Protein AF-A0A7S2Y3I2-F1 (afdb_monomer_lite)

Sequence (138 aa):
EVYRALDCLGQQEWRINERVFSVLEEAWEKKLAICDLPAQFDHSEPAPLPTELERDPAARKAHTHQCRRIRTMNNNLHSLRCDMKIKLRIAQQFRKESFFFPYNLDFRGRAYPLPPNFNHLGADSSRGILQFAEGKPL

Secondary structure (DSSP, 8-state):
-HHHHHHHHHT-EEEE-HHHHHHHHHHHHTT---TTPPPSSPPPPPPPPPTTTTT-HHHHHHHHHHHHHHHHHHHHHHHHHHHHHHHHHHHHHTTT-EEE--EEE-TT--EEES-SSS-TTS-HHHHHTEEESS----

Organism: NCBI:txid94617

Structure (mmCIF, N/CA/C/O backbone):
data_AF-A0A7S2Y3I2-F1
#
_entry.id   AF-A0A7S2Y3I2-F1
#
loop_
_atom_site.group_PDB
_atom_site.id
_atom_site.type_symbol
_atom_site.label_atom_id
_atom_site.label_alt_id
_atom_site.label_comp_id
_atom_site.label_asym_id
_atom_site.label_entity_id
_atom_site.label_seq_id
_atom_site.pdbx_PDB_ins_code
_atom_site.Cartn_x
_atom_site.Cartn_y
_atom_site.Cartn_z
_atom_site.occupancy
_atom_site.B_iso_or_equiv
_atom_site.auth_seq_id
_atom_site.auth_comp_id
_atom_site.auth_asym_id
_atom_site.auth_atom_id
_atom_site.pdbx_PDB_model_num
ATOM 1 N N . GLU A 1 1 ? -16.497 22.734 14.139 1.00 84.38 1 GLU A N 1
ATOM 2 C CA . GLU A 1 1 ? -17.070 21.658 13.293 1.00 84.38 1 GLU A CA 1
ATOM 3 C C . GLU A 1 1 ? -16.007 20.700 12.763 1.00 84.38 1 GLU A C 1
ATOM 5 O O . GLU A 1 1 ? -16.168 19.503 12.945 1.00 84.38 1 GLU A O 1
ATOM 10 N N . VAL A 1 2 ? -14.890 21.203 12.221 1.00 91.12 2 VAL A N 1
ATOM 11 C CA . VAL A 1 2 ? -13.776 20.381 11.699 1.00 91.12 2 VAL A CA 1
ATOM 12 C C . VAL A 1 2 ? -13.225 19.359 12.707 1.00 91.12 2 VAL A C 1
ATOM 14 O O . VAL A 1 2 ? -13.124 18.186 12.369 1.00 91.12 2 VAL A O 1
ATOM 17 N N . TYR A 1 3 ? -12.924 19.760 13.948 1.00 93.06 3 TYR A N 1
ATOM 18 C CA . TYR A 1 3 ? -12.395 18.825 14.956 1.00 93.06 3 TYR A CA 1
ATOM 19 C C . TYR A 1 3 ? -13.367 17.686 15.269 1.00 93.06 3 TYR A C 1
ATOM 21 O O . TYR A 1 3 ? -12.979 16.531 15.215 1.00 93.06 3 TYR A O 1
ATOM 29 N N . ARG A 1 4 ? -14.658 17.997 15.444 1.00 94.69 4 ARG A N 1
ATOM 30 C CA . ARG A 1 4 ? -15.697 16.980 15.667 1.00 94.69 4 ARG A CA 1
ATOM 31 C C . ARG A 1 4 ? -15.780 15.981 14.506 1.00 94.69 4 ARG A C 1
ATOM 33 O O . ARG A 1 4 ? -16.009 14.800 14.738 1.00 94.69 4 ARG A O 1
ATOM 40 N N . ALA A 1 5 ? -15.615 16.445 13.266 1.00 93.75 5 ALA A N 1
ATOM 41 C CA . ALA A 1 5 ? -15.592 15.562 12.104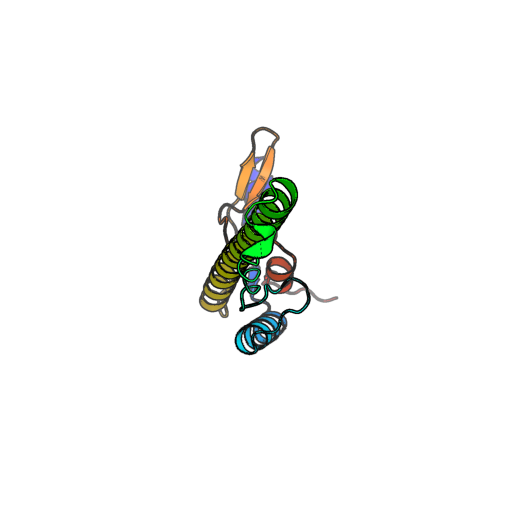 1.00 93.75 5 ALA A CA 1
ATOM 42 C C . ALA A 1 5 ? -14.363 14.635 12.114 1.00 93.75 5 ALA A C 1
ATOM 44 O O . ALA A 1 5 ? -14.507 13.444 11.854 1.00 93.75 5 ALA A O 1
ATOM 45 N N . LEU A 1 6 ? -13.178 15.153 12.460 1.00 94.56 6 LEU A N 1
ATOM 46 C CA . LEU A 1 6 ? -11.962 14.343 12.607 1.00 94.56 6 LEU A CA 1
ATOM 47 C C . LEU A 1 6 ? -12.067 13.333 13.752 1.00 94.56 6 LEU A C 1
ATOM 49 O O . LEU A 1 6 ? -11.674 12.183 13.570 1.00 94.56 6 LEU A O 1
ATOM 53 N N . ASP A 1 7 ? -12.639 13.738 14.886 1.00 94.44 7 ASP A N 1
ATOM 54 C CA . ASP A 1 7 ? -12.882 12.854 16.027 1.00 94.44 7 ASP A CA 1
ATOM 55 C C . ASP A 1 7 ? -13.808 11.703 15.619 1.00 94.44 7 ASP A C 1
ATOM 57 O O . ASP A 1 7 ? -13.500 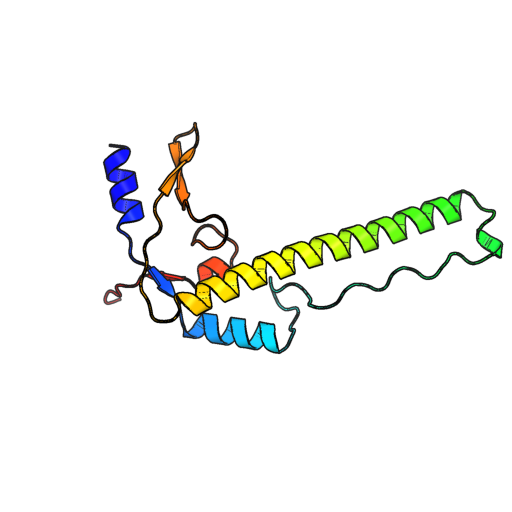10.544 15.873 1.00 94.44 7 ASP A O 1
ATOM 61 N N . CYS A 1 8 ? -14.897 12.007 14.906 1.00 95.69 8 CYS A N 1
ATOM 62 C CA . CYS A 1 8 ? -15.827 11.003 14.389 1.00 95.69 8 CYS A CA 1
ATOM 63 C C . CYS A 1 8 ? -15.137 10.017 13.429 1.00 95.69 8 CYS A C 1
ATOM 65 O O . CYS A 1 8 ? -15.294 8.806 13.565 1.00 95.69 8 CYS A O 1
ATOM 67 N N . LEU A 1 9 ? -14.323 10.516 12.490 1.00 95.50 9 LEU A N 1
ATOM 68 C CA . LEU A 1 9 ? -13.562 9.665 11.568 1.00 95.50 9 LEU A CA 1
ATOM 69 C C . LEU A 1 9 ? -12.560 8.765 12.307 1.00 95.50 9 LEU A C 1
ATOM 71 O O . LEU A 1 9 ? -12.428 7.589 11.966 1.00 95.50 9 LEU A O 1
ATOM 75 N N . GLY A 1 10 ? -11.861 9.312 13.305 1.00 95.94 10 GLY A N 1
ATOM 76 C CA . GLY A 1 10 ? -10.846 8.604 14.084 1.00 95.94 10 GLY A CA 1
ATOM 77 C C . GLY A 1 10 ? -11.408 7.608 15.098 1.00 95.94 10 GLY A C 1
ATOM 78 O O . GLY A 1 10 ? -10.716 6.658 15.452 1.00 95.94 10 GLY A O 1
ATOM 79 N N . GLN A 1 11 ? -12.654 7.791 15.538 1.00 97.00 11 GLN A N 1
ATOM 80 C CA . GLN A 1 11 ? -13.352 6.877 16.447 1.00 97.00 11 GLN A CA 1
ATOM 81 C C . GLN A 1 11 ? -13.860 5.608 15.760 1.00 97.00 11 GLN A C 1
ATOM 83 O O . GLN A 1 11 ? -14.251 4.669 16.450 1.00 97.00 11 GLN A O 1
ATOM 88 N N . GLN A 1 12 ? -13.858 5.549 14.425 1.00 97.19 12 GLN A N 1
ATOM 89 C CA . GLN A 1 12 ? -14.282 4.344 13.727 1.00 97.19 12 GLN A CA 1
ATOM 90 C C . GLN A 1 12 ? -13.264 3.221 13.928 1.00 97.19 12 GLN A C 1
ATOM 92 O O . GLN A 1 12 ? -12.119 3.314 13.481 1.00 97.19 12 GLN A O 1
ATOM 97 N N . GLU A 1 13 ? -13.711 2.143 14.565 1.00 97.94 13 GLU A N 1
ATOM 98 C CA . GLU A 1 13 ? -12.898 0.964 14.828 1.00 97.94 13 GLU A CA 1
ATOM 99 C C . GLU A 1 13 ? -12.873 0.016 13.621 1.00 97.94 13 GLU A C 1
ATOM 101 O O . GLU A 1 13 ? -13.902 -0.326 13.020 1.00 97.94 13 GLU A O 1
ATOM 106 N N . TRP A 1 14 ? -11.673 -0.440 13.280 1.00 98.38 14 TRP A N 1
ATOM 107 C CA . TRP A 1 14 ? -11.402 -1.361 12.184 1.00 98.38 14 TRP A CA 1
ATOM 108 C C . TRP A 1 14 ? -10.767 -2.640 12.709 1.00 98.38 14 TRP A C 1
ATOM 110 O O . TRP A 1 14 ? -10.152 -2.669 13.771 1.00 98.38 14 TRP A O 1
ATOM 120 N N . ARG A 1 15 ? -10.888 -3.707 11.927 1.00 98.19 15 ARG A N 1
ATOM 121 C CA . ARG A 1 15 ? -10.149 -4.954 12.124 1.00 98.19 15 ARG A CA 1
ATOM 122 C C . ARG A 1 15 ? -9.804 -5.576 10.782 1.00 98.19 15 ARG A C 1
ATOM 124 O O . ARG A 1 15 ? -10.388 -5.227 9.750 1.00 98.19 15 ARG A O 1
ATOM 131 N N . ILE A 1 16 ? -8.894 -6.539 10.803 1.00 98.44 16 ILE A N 1
ATOM 132 C CA . ILE A 1 16 ? -8.575 -7.320 9.611 1.00 98.44 16 ILE A CA 1
ATOM 133 C C . ILE A 1 16 ? -9.742 -8.252 9.268 1.00 98.44 16 ILE A C 1
ATOM 135 O O . ILE A 1 16 ? -10.311 -8.939 10.119 1.00 98.44 16 ILE A O 1
ATOM 139 N N . ASN A 1 17 ? -10.118 -8.275 7.993 1.00 98.00 17 ASN A N 1
ATOM 140 C CA . ASN A 1 17 ? -10.997 -9.287 7.436 1.00 98.00 17 ASN A CA 1
ATOM 141 C C . ASN A 1 17 ? -10.191 -10.569 7.224 1.00 98.00 17 ASN A C 1
ATOM 143 O O . ASN A 1 17 ? -9.575 -10.761 6.176 1.00 98.00 17 ASN A O 1
ATOM 147 N N . GLU A 1 18 ? -10.192 -11.448 8.226 1.00 97.00 18 GLU A N 1
ATOM 148 C CA . GLU A 1 18 ? -9.381 -12.669 8.211 1.00 97.00 18 GLU A CA 1
ATOM 149 C C . GLU A 1 18 ? -9.653 -13.565 6.998 1.00 97.00 18 GLU A C 1
ATOM 151 O O . GLU A 1 18 ? -8.727 -14.191 6.484 1.00 97.00 18 GLU A O 1
ATOM 156 N N . ARG A 1 19 ? -10.898 -13.613 6.506 1.00 97.31 19 ARG A N 1
ATOM 157 C CA . ARG A 1 19 ? -11.262 -14.448 5.353 1.00 97.31 19 ARG A CA 1
ATOM 158 C C . ARG A 1 19 ? -10.568 -13.965 4.085 1.00 97.31 19 ARG A C 1
ATOM 160 O O . ARG A 1 19 ? -9.965 -14.765 3.380 1.00 97.31 19 ARG A O 1
ATOM 167 N N . VAL A 1 20 ? -10.636 -12.663 3.814 1.00 96.69 20 VAL A N 1
ATOM 168 C CA . VAL A 1 20 ? -10.001 -12.064 2.629 1.00 96.69 20 VAL A CA 1
ATOM 169 C C . VAL A 1 20 ? -8.485 -12.039 2.792 1.00 96.69 20 VAL A C 1
ATOM 171 O O . VAL A 1 20 ? -7.757 -12.365 1.858 1.00 96.69 20 VAL A O 1
ATOM 174 N N . PHE A 1 21 ? -8.002 -11.714 3.991 1.00 97.44 21 PHE A N 1
ATOM 175 C CA . PHE A 1 21 ? -6.576 -11.668 4.279 1.00 97.44 21 PHE A CA 1
ATOM 176 C C . PHE A 1 21 ? -5.902 -13.036 4.110 1.00 97.44 21 PHE A C 1
ATOM 178 O O . PHE A 1 21 ? -4.845 -13.101 3.495 1.00 97.44 21 PHE A O 1
ATOM 185 N N . SER A 1 22 ? -6.536 -14.129 4.552 1.00 97.38 22 SER A N 1
ATOM 186 C CA . SER A 1 22 ? -5.984 -15.484 4.384 1.00 97.38 22 SER A CA 1
ATOM 187 C C . SER A 1 22 ? -5.844 -15.874 2.908 1.00 97.38 22 SER A C 1
ATOM 189 O O . SER A 1 22 ? -4.834 -16.448 2.517 1.00 97.38 22 SER A O 1
ATOM 191 N N . VAL A 1 23 ? -6.816 -15.505 2.065 1.00 96.25 23 VAL A N 1
ATOM 192 C CA . VAL A 1 23 ? -6.739 -15.736 0.610 1.00 96.25 23 VAL A CA 1
ATOM 193 C C . VAL A 1 23 ? -5.621 -14.903 -0.021 1.00 96.25 23 VAL A C 1
ATOM 195 O O . VAL A 1 23 ? -4.892 -15.389 -0.885 1.00 96.25 23 VAL A O 1
ATOM 198 N N . LEU A 1 24 ? -5.470 -13.648 0.408 1.00 95.88 24 LEU A N 1
ATOM 199 C CA . LEU A 1 24 ? -4.421 -12.762 -0.091 1.00 95.88 24 LEU A CA 1
ATOM 200 C C . LEU A 1 24 ? -3.021 -13.258 0.297 1.00 95.88 24 LEU A C 1
ATOM 202 O O . LEU A 1 24 ? -2.109 -13.229 -0.528 1.00 95.88 24 LEU A O 1
ATOM 206 N N . GLU A 1 25 ? -2.865 -13.725 1.536 1.00 95.56 25 GLU A N 1
ATOM 207 C CA . GLU A 1 25 ? -1.643 -14.334 2.062 1.00 95.56 25 GLU A CA 1
ATOM 208 C C . GLU A 1 25 ? -1.280 -15.600 1.272 1.00 95.56 25 GLU A C 1
ATOM 210 O O . GLU A 1 25 ? -0.172 -15.696 0.748 1.00 95.56 25 GLU A O 1
ATOM 215 N N . GLU A 1 26 ? -2.238 -16.506 1.059 1.00 96.50 26 GLU A N 1
ATOM 216 C CA . GLU A 1 26 ? -2.035 -17.721 0.263 1.00 96.50 26 GLU A CA 1
ATOM 217 C C . GLU A 1 26 ? -1.634 -17.406 -1.189 1.00 96.50 26 GLU A C 1
ATOM 219 O O . GLU A 1 26 ? -0.699 -18.000 -1.736 1.00 96.50 26 GLU A O 1
ATOM 224 N N . ALA A 1 27 ? -2.313 -16.452 -1.832 1.00 96.06 27 ALA A N 1
ATOM 225 C CA . ALA A 1 27 ? -1.990 -16.036 -3.195 1.00 96.06 27 ALA A CA 1
ATOM 226 C C . ALA A 1 27 ? -0.578 -15.434 -3.290 1.00 96.06 27 ALA A C 1
ATOM 228 O O . ALA A 1 27 ? 0.147 -15.685 -4.260 1.00 96.06 27 ALA A O 1
ATOM 229 N N . TRP A 1 28 ? -0.169 -14.681 -2.266 1.00 96.19 28 TRP A N 1
ATOM 230 C CA . TRP A 1 28 ? 1.176 -14.131 -2.161 1.00 96.19 28 TRP A CA 1
ATOM 231 C C . TRP A 1 28 ? 2.236 -15.222 -1.969 1.00 96.19 28 TRP A C 1
ATOM 233 O O . TRP A 1 28 ? 3.252 -15.214 -2.664 1.00 96.19 28 TRP A O 1
ATOM 243 N N . GLU A 1 29 ? 2.010 -16.196 -1.090 1.00 95.56 29 GLU A N 1
ATOM 244 C CA . GLU A 1 29 ? 2.937 -17.317 -0.867 1.00 95.56 29 GLU A CA 1
ATOM 245 C C . GLU A 1 29 ? 3.106 -18.187 -2.116 1.00 95.56 29 GLU A C 1
ATOM 247 O O . GLU A 1 29 ? 4.224 -18.567 -2.476 1.00 95.56 29 GLU A O 1
ATOM 252 N N . LYS A 1 30 ? 2.009 -18.420 -2.845 1.00 96.25 30 LYS A N 1
ATOM 253 C CA . LYS A 1 30 ? 2.003 -19.124 -4.136 1.00 96.25 30 LYS A CA 1
ATOM 254 C C . LYS A 1 30 ? 2.600 -18.309 -5.286 1.00 96.25 30 LYS A C 1
ATOM 256 O O . LYS A 1 30 ? 2.668 -18.810 -6.408 1.00 96.25 30 LYS A O 1
ATOM 261 N N . LYS A 1 31 ? 3.052 -17.075 -5.029 1.00 95.25 31 LYS A N 1
ATOM 262 C CA . LYS A 1 31 ? 3.646 -16.159 -6.018 1.00 95.25 31 LYS A CA 1
ATOM 263 C C . LYS A 1 31 ? 2.730 -15.902 -7.217 1.00 95.25 31 LYS A C 1
ATOM 265 O O . LYS A 1 31 ? 3.209 -15.727 -8.339 1.00 95.25 31 LYS A O 1
ATOM 270 N N . LEU A 1 32 ? 1.418 -15.887 -6.986 1.00 94.00 32 LEU A N 1
ATOM 271 C CA . LEU A 1 32 ? 0.444 -15.637 -8.041 1.00 94.00 32 LEU A CA 1
ATOM 272 C C . LEU A 1 32 ? 0.522 -14.172 -8.482 1.00 94.00 32 LEU A C 1
ATOM 274 O O . LEU A 1 32 ? 0.528 -13.261 -7.657 1.00 94.00 32 LEU A O 1
ATOM 278 N N . ALA A 1 33 ? 0.557 -13.953 -9.793 1.00 91.44 33 ALA A N 1
ATOM 279 C CA . ALA A 1 33 ? 0.483 -12.630 -10.408 1.00 91.44 33 ALA A CA 1
ATOM 280 C C . ALA A 1 33 ? -0.947 -12.387 -10.919 1.00 91.44 33 ALA A C 1
ATOM 282 O O . ALA A 1 33 ? -1.190 -12.359 -12.124 1.00 91.44 33 ALA A O 1
ATOM 283 N N . ILE A 1 34 ? -1.904 -12.320 -9.990 1.00 88.50 34 ILE A N 1
ATOM 284 C CA . ILE A 1 34 ? -3.334 -12.138 -10.280 1.00 88.50 34 ILE A CA 1
ATOM 285 C C . ILE A 1 34 ? -3.823 -10.793 -9.747 1.00 88.50 34 ILE A C 1
ATOM 287 O O . ILE A 1 34 ? -3.392 -10.350 -8.683 1.00 88.50 34 ILE A O 1
ATOM 291 N N . CYS A 1 35 ? -4.763 -10.172 -10.463 1.00 85.75 35 CYS A N 1
ATOM 292 C CA . CYS A 1 35 ? -5.336 -8.875 -10.096 1.00 85.75 35 CYS A CA 1
ATOM 293 C C . CYS A 1 35 ? -4.230 -7.833 -9.820 1.00 85.75 35 CYS A C 1
ATOM 295 O O . CYS A 1 35 ? -3.333 -7.659 -10.643 1.00 85.75 35 CYS A O 1
ATOM 297 N N . ASP A 1 36 ? -4.274 -7.185 -8.654 1.00 85.31 36 ASP A N 1
ATOM 298 C CA . ASP A 1 36 ? -3.311 -6.164 -8.233 1.00 85.31 36 ASP A CA 1
ATOM 299 C C . ASP A 1 36 ? -2.083 -6.737 -7.498 1.00 85.31 36 ASP A C 1
ATOM 301 O O . ASP A 1 36 ? -1.252 -5.976 -6.994 1.00 85.31 36 ASP A O 1
ATOM 305 N N . LEU A 1 37 ? -1.936 -8.067 -7.404 1.00 92.81 37 LEU A N 1
ATOM 306 C CA . LEU A 1 37 ? -0.739 -8.667 -6.813 1.00 92.81 37 LEU A CA 1
ATOM 307 C C . LEU A 1 37 ? 0.448 -8.535 -7.774 1.00 92.81 37 LEU A C 1
ATOM 309 O O . LEU A 1 37 ? 0.403 -9.060 -8.892 1.00 92.81 37 LEU A O 1
ATOM 313 N N . PRO A 1 38 ? 1.547 -7.883 -7.354 1.00 94.50 38 PRO A N 1
ATOM 314 C CA . PRO A 1 38 ? 2.696 -7.722 -8.223 1.00 94.50 38 PRO A CA 1
ATOM 315 C C . PRO A 1 38 ? 3.400 -9.062 -8.432 1.00 94.50 38 PRO A C 1
ATOM 317 O O . PRO A 1 38 ? 3.636 -9.819 -7.485 1.00 94.50 38 PRO A O 1
ATOM 320 N N . ALA A 1 39 ? 3.800 -9.323 -9.677 1.00 94.75 39 ALA A N 1
ATOM 321 C CA . ALA A 1 39 ? 4.601 -10.490 -10.015 1.00 94.75 39 ALA A CA 1
ATOM 322 C C . ALA A 1 39 ? 5.886 -10.528 -9.175 1.00 94.75 39 ALA A C 1
ATOM 324 O O . ALA A 1 39 ? 6.584 -9.524 -9.031 1.00 94.75 39 ALA A O 1
ATOM 325 N N . GLN A 1 40 ? 6.214 -11.703 -8.632 1.00 94.94 40 GLN A N 1
ATOM 326 C CA . GLN A 1 40 ? 7.392 -11.893 -7.777 1.00 94.94 40 GLN A CA 1
ATOM 327 C C . GLN A 1 40 ? 8.686 -12.199 -8.538 1.00 94.94 40 GLN A C 1
ATOM 329 O O . GLN A 1 40 ? 9.715 -12.458 -7.917 1.00 94.94 40 GLN A O 1
ATOM 334 N N . PHE A 1 41 ? 8.653 -12.116 -9.863 1.00 94.31 41 PHE A N 1
ATOM 335 C CA . PHE A 1 41 ? 9.795 -12.304 -10.747 1.00 94.31 41 PHE A CA 1
ATOM 336 C C . PHE A 1 41 ? 9.990 -11.072 -11.630 1.00 94.31 41 PHE A C 1
ATOM 338 O O . PHE A 1 41 ? 9.052 -10.319 -11.892 1.00 94.31 41 PHE A O 1
ATOM 345 N N . ASP A 1 42 ? 11.223 -10.889 -12.082 1.00 95.50 42 ASP A N 1
ATOM 346 C CA . ASP A 1 42 ? 11.599 -9.788 -12.959 1.00 95.50 42 ASP A CA 1
ATOM 347 C C . ASP A 1 42 ? 11.495 -10.225 -14.422 1.00 95.50 42 ASP A C 1
ATOM 349 O O . ASP A 1 42 ? 11.647 -11.402 -14.760 1.00 95.50 42 ASP A O 1
ATOM 353 N N . HIS A 1 43 ? 11.264 -9.266 -15.313 1.00 94.50 43 HIS A N 1
ATOM 354 C CA . HIS A 1 43 ? 11.375 -9.498 -16.745 1.00 94.50 43 HIS A CA 1
ATOM 355 C C . HIS A 1 43 ? 12.847 -9.654 -17.131 1.00 94.50 43 HIS A C 1
ATOM 357 O O . HIS A 1 43 ? 13.698 -8.884 -16.676 1.00 94.50 43 HIS A O 1
ATOM 363 N N . SER A 1 44 ? 13.138 -10.617 -18.005 1.00 94.88 44 SER A N 1
ATOM 364 C CA . SER A 1 44 ? 14.483 -10.828 -18.541 1.00 94.88 44 SER A CA 1
ATOM 365 C C . SER A 1 44 ? 14.978 -9.585 -19.279 1.00 94.88 44 SER A C 1
ATOM 367 O O . SER A 1 44 ? 14.242 -9.013 -20.092 1.00 94.88 44 SER A O 1
ATOM 369 N N . GLU A 1 45 ? 16.230 -9.189 -19.040 1.00 90.38 45 GLU A N 1
ATOM 370 C CA . GLU A 1 45 ? 16.852 -8.139 -19.847 1.00 90.38 45 GLU A CA 1
ATOM 371 C C . GLU A 1 45 ? 16.931 -8.577 -21.323 1.00 90.38 45 GLU A C 1
ATOM 373 O O . GLU A 1 45 ? 17.082 -9.771 -21.606 1.00 90.38 45 GLU A O 1
ATOM 378 N N . PRO A 1 46 ? 16.807 -7.639 -22.280 1.00 90.56 46 PRO A N 1
ATOM 379 C CA . PRO A 1 46 ? 17.031 -7.943 -23.687 1.00 90.56 46 PRO A CA 1
ATOM 380 C C . PRO A 1 46 ? 18.427 -8.530 -23.895 1.00 90.56 46 PRO A C 1
ATOM 382 O O . PRO A 1 46 ? 19.387 -8.086 -23.263 1.00 90.56 46 PRO A O 1
ATOM 385 N N . ALA A 1 47 ? 18.546 -9.489 -24.814 1.00 91.06 47 ALA A N 1
ATOM 386 C CA . ALA A 1 47 ? 19.848 -10.013 -25.205 1.00 91.06 47 ALA A CA 1
ATOM 387 C C . ALA A 1 47 ? 20.777 -8.871 -25.670 1.00 91.06 47 ALA A C 1
ATOM 389 O O . ALA A 1 47 ? 20.289 -7.847 -26.170 1.00 91.06 47 ALA A O 1
ATOM 390 N N . PRO A 1 48 ? 22.104 -9.020 -25.518 1.00 90.12 48 PRO A N 1
ATOM 391 C CA . PRO A 1 48 ? 23.059 -8.075 -26.080 1.00 90.12 48 PRO A CA 1
ATOM 392 C C . PRO A 1 48 ? 22.798 -7.853 -27.570 1.00 90.12 48 PRO A C 1
ATOM 394 O O . PRO A 1 48 ? 22.371 -8.767 -28.281 1.00 90.12 48 PRO A O 1
ATOM 397 N N . LEU A 1 49 ? 23.037 -6.630 -28.038 1.00 90.06 49 LEU A N 1
ATOM 398 C CA . LEU A 1 49 ? 22.909 -6.322 -29.455 1.00 90.06 49 LEU A CA 1
ATOM 399 C C . LEU A 1 49 ? 23.925 -7.176 -30.244 1.00 90.06 49 LEU A C 1
ATOM 401 O O . LEU A 1 49 ? 25.084 -7.236 -29.835 1.00 90.06 49 LEU A O 1
ATOM 405 N N . PRO A 1 50 ? 23.532 -7.840 -31.348 1.00 90.12 50 PRO A N 1
ATOM 406 C CA . PRO A 1 50 ? 24.475 -8.593 -32.168 1.00 90.12 50 PRO A CA 1
ATOM 407 C C . PRO A 1 50 ? 25.606 -7.698 -32.682 1.00 90.12 50 PRO A C 1
ATOM 409 O O . PRO A 1 50 ? 25.351 -6.568 -33.100 1.00 90.12 50 PRO A O 1
ATOM 412 N N . THR A 1 51 ? 26.836 -8.218 -32.718 1.00 86.00 51 THR A N 1
ATOM 413 C CA . THR A 1 51 ? 28.047 -7.468 -33.108 1.00 86.00 51 THR A CA 1
ATOM 414 C C . THR A 1 51 ? 27.925 -6.800 -34.483 1.00 86.00 51 THR A C 1
ATOM 416 O O . THR A 1 51 ? 28.444 -5.708 -34.703 1.00 86.00 51 THR A O 1
ATOM 419 N N . GLU A 1 52 ? 27.184 -7.415 -35.406 1.00 85.75 52 GLU A N 1
ATOM 420 C CA . GLU A 1 52 ? 26.911 -6.884 -36.749 1.00 85.75 52 GLU A CA 1
ATOM 421 C C . GLU A 1 52 ? 26.106 -5.573 -36.722 1.00 85.75 52 GLU A C 1
ATOM 423 O O . GLU A 1 52 ? 26.312 -4.692 -37.556 1.00 85.75 52 GLU A O 1
ATOM 428 N N . LEU A 1 53 ? 25.222 -5.421 -35.733 1.00 84.00 53 LEU A N 1
ATOM 429 C CA . LEU A 1 53 ? 24.317 -4.281 -35.576 1.00 84.00 53 LEU A CA 1
ATOM 430 C C . LEU A 1 53 ? 24.854 -3.216 -34.613 1.00 84.00 53 LEU A C 1
ATOM 432 O O . LEU A 1 53 ? 24.295 -2.125 -34.535 1.00 84.00 53 LEU A O 1
ATOM 436 N N . GLU A 1 54 ? 25.955 -3.476 -33.903 1.00 81.25 54 GLU A N 1
ATOM 437 C CA . GLU A 1 54 ? 26.571 -2.499 -32.992 1.00 81.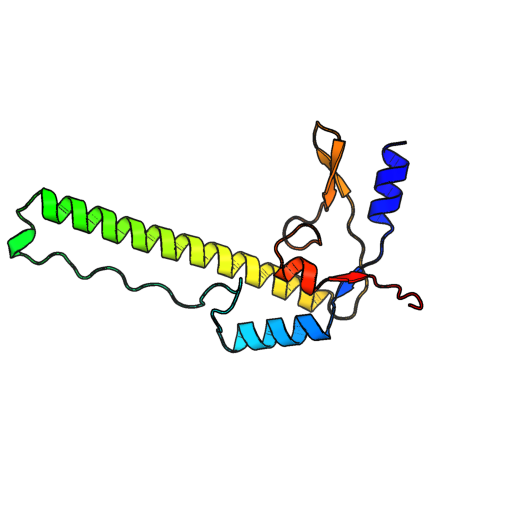25 54 GLU A CA 1
ATOM 438 C C . GLU A 1 54 ? 27.030 -1.225 -33.704 1.00 81.25 54 GLU A C 1
ATOM 440 O O . GLU A 1 54 ? 27.065 -0.148 -33.108 1.00 81.25 54 GLU A O 1
ATOM 445 N N . ARG A 1 55 ? 27.368 -1.324 -34.991 1.00 87.06 55 ARG A N 1
ATOM 446 C CA . ARG A 1 55 ? 27.794 -0.167 -35.784 1.00 87.06 55 ARG A CA 1
ATOM 447 C C . ARG A 1 55 ? 26.627 0.698 -36.250 1.00 87.06 55 ARG A C 1
ATOM 449 O O . ARG A 1 55 ? 26.868 1.847 -36.608 1.00 87.06 55 ARG A O 1
ATOM 456 N N . ASP A 1 56 ? 25.395 0.188 -36.218 1.00 92.19 56 ASP A N 1
ATOM 457 C CA . ASP A 1 56 ? 24.205 0.950 -36.585 1.00 92.19 56 ASP A CA 1
ATOM 458 C C . ASP A 1 56 ? 23.730 1.828 -35.403 1.00 92.19 56 ASP A C 1
ATOM 460 O O . ASP A 1 56 ? 23.297 1.314 -34.360 1.00 92.19 56 ASP A O 1
ATOM 464 N N . PRO A 1 57 ? 23.767 3.171 -35.536 1.00 91.00 57 PRO A N 1
ATOM 465 C CA . PRO A 1 57 ? 23.274 4.077 -34.504 1.00 91.00 57 PRO A CA 1
ATOM 466 C C . PRO A 1 57 ? 21.789 3.872 -34.175 1.00 91.00 57 PRO A C 1
ATOM 468 O O . PRO A 1 57 ? 21.391 4.063 -33.020 1.00 91.00 57 PRO A O 1
ATOM 471 N N . ALA A 1 58 ? 20.965 3.483 -35.155 1.00 92.94 58 ALA A N 1
ATOM 472 C CA . ALA A 1 58 ? 19.540 3.254 -34.949 1.00 92.94 58 ALA A CA 1
ATOM 473 C C . ALA A 1 58 ? 19.300 1.987 -34.115 1.00 92.94 58 ALA A C 1
ATOM 475 O O . ALA A 1 58 ? 18.585 2.053 -33.109 1.00 92.94 58 ALA A O 1
ATOM 476 N N . ALA A 1 59 ? 19.963 0.876 -34.456 1.00 91.56 59 ALA A N 1
ATOM 477 C CA . ALA A 1 59 ? 19.916 -0.366 -33.685 1.00 91.56 59 ALA A CA 1
ATOM 478 C C . ALA A 1 59 ? 20.393 -0.179 -32.232 1.00 91.56 59 ALA A C 1
ATOM 480 O O . ALA A 1 59 ? 19.706 -0.597 -31.295 1.00 91.56 59 ALA A O 1
ATOM 481 N N . ARG A 1 60 ? 21.504 0.539 -32.008 1.00 92.31 60 ARG A N 1
ATOM 482 C CA . ARG A 1 60 ? 21.990 0.870 -30.652 1.00 92.31 60 ARG A CA 1
ATOM 483 C C . ARG A 1 60 ? 20.991 1.687 -29.845 1.00 92.31 60 ARG A C 1
ATOM 485 O O . ARG A 1 60 ? 20.776 1.420 -28.657 1.00 92.31 60 ARG A O 1
ATOM 492 N N . LYS A 1 61 ? 20.378 2.694 -30.472 1.00 93.50 61 LYS A N 1
ATOM 493 C CA . LYS A 1 61 ? 19.364 3.531 -29.827 1.00 93.50 61 LYS A CA 1
ATOM 494 C C . LYS A 1 61 ? 18.142 2.694 -29.446 1.00 93.50 61 LYS A C 1
ATOM 496 O O . LYS A 1 61 ? 17.697 2.769 -28.301 1.00 93.50 61 LYS A O 1
ATOM 501 N N . ALA A 1 62 ? 17.637 1.871 -30.366 1.00 93.19 62 ALA A N 1
ATOM 502 C CA . ALA A 1 62 ? 16.498 0.987 -30.123 1.00 93.19 62 ALA A CA 1
ATOM 503 C C . ALA A 1 62 ? 16.770 0.001 -28.974 1.00 93.19 62 ALA A C 1
ATOM 505 O O . ALA A 1 62 ? 15.963 -0.094 -28.046 1.00 93.19 62 ALA A O 1
ATOM 506 N N . HIS A 1 63 ? 17.939 -0.648 -28.976 1.00 93.56 63 HIS A N 1
ATOM 507 C CA . HIS A 1 63 ? 18.368 -1.559 -27.910 1.00 93.56 63 HIS A CA 1
ATOM 508 C C . HIS A 1 63 ? 18.448 -0.858 -26.552 1.00 93.56 63 HIS A C 1
ATOM 510 O O . HIS A 1 63 ? 17.858 -1.317 -25.575 1.00 93.56 63 HIS A O 1
ATOM 516 N N . THR A 1 64 ? 19.061 0.327 -26.503 1.00 93.50 64 THR A N 1
ATOM 517 C CA . THR A 1 64 ? 19.155 1.126 -25.272 1.00 93.50 64 THR A CA 1
ATOM 518 C C . THR A 1 64 ? 17.770 1.493 -24.728 1.00 93.50 64 THR A C 1
ATOM 520 O O . THR A 1 64 ? 17.522 1.380 -23.524 1.00 93.50 64 THR A O 1
ATOM 523 N N . HIS A 1 65 ? 16.836 1.902 -25.596 1.00 95.12 65 HIS A N 1
ATOM 524 C CA . HIS A 1 65 ? 15.455 2.186 -25.196 1.00 95.12 65 HIS A CA 1
ATOM 525 C C . HIS A 1 65 ? 14.745 0.943 -24.655 1.00 95.12 65 HIS A C 1
ATOM 527 O O . HIS A 1 65 ? 14.036 1.043 -23.651 1.00 95.12 65 HIS A O 1
ATOM 533 N N . GLN A 1 66 ? 14.948 -0.216 -25.282 1.00 95.12 66 GLN A N 1
ATOM 534 C CA . GLN A 1 66 ? 14.366 -1.475 -24.835 1.00 95.12 66 GLN A CA 1
ATOM 535 C C . GLN A 1 66 ? 14.908 -1.885 -23.460 1.00 95.12 66 GLN A C 1
ATOM 537 O O . GLN A 1 66 ? 14.115 -2.157 -22.559 1.00 95.12 66 GLN A O 1
ATOM 542 N N . CYS A 1 67 ? 16.229 -1.851 -23.265 1.00 95.38 67 CYS A N 1
ATOM 543 C CA . CYS A 1 67 ? 16.864 -2.133 -21.977 1.00 95.38 67 CYS A CA 1
ATOM 544 C C . CYS A 1 67 ? 16.353 -1.188 -20.888 1.00 95.38 67 CYS A C 1
ATOM 546 O O . CYS A 1 67 ? 15.955 -1.634 -19.812 1.00 95.38 67 CYS A O 1
ATOM 548 N N . ARG A 1 68 ? 16.275 0.118 -21.179 1.00 96.31 68 ARG A N 1
ATOM 549 C CA . ARG A 1 68 ? 15.732 1.105 -20.236 1.00 96.31 68 ARG A CA 1
ATOM 550 C C . ARG A 1 68 ? 14.284 0.796 -19.871 1.00 96.31 68 ARG A C 1
ATOM 552 O O . ARG A 1 68 ? 13.942 0.841 -18.696 1.00 96.31 68 ARG A O 1
ATOM 559 N N . ARG A 1 69 ? 13.446 0.454 -20.855 1.00 96.50 69 ARG A N 1
ATOM 560 C CA . ARG A 1 69 ? 12.036 0.105 -20.630 1.00 96.50 69 ARG A CA 1
ATOM 561 C C . ARG A 1 69 ? 11.899 -1.087 -19.683 1.00 96.50 69 ARG A C 1
ATOM 563 O O . ARG A 1 69 ? 11.123 -1.007 -18.736 1.00 96.50 69 ARG A O 1
ATOM 570 N N . ILE A 1 70 ? 12.662 -2.158 -19.914 1.00 97.19 70 ILE A N 1
ATOM 571 C CA . ILE A 1 70 ? 12.636 -3.355 -19.061 1.00 97.19 70 ILE A CA 1
ATOM 572 C C . ILE A 1 70 ? 13.126 -3.035 -17.646 1.00 97.19 70 ILE A C 1
ATOM 574 O O . ILE A 1 70 ? 12.456 -3.390 -16.680 1.00 97.19 70 ILE A O 1
ATOM 578 N N . ARG A 1 71 ? 14.220 -2.280 -17.505 1.00 96.31 71 ARG A N 1
ATOM 579 C CA . ARG A 1 71 ? 14.726 -1.853 -16.190 1.00 96.31 71 ARG A CA 1
ATOM 580 C C . ARG A 1 71 ? 13.715 -1.010 -15.420 1.00 96.31 71 ARG A C 1
ATOM 582 O O . ARG A 1 71 ? 13.487 -1.263 -14.244 1.00 96.31 71 ARG A O 1
ATOM 589 N N . THR A 1 72 ? 13.062 -0.048 -16.074 1.00 97.50 72 THR A N 1
ATOM 590 C CA . THR A 1 72 ? 11.985 0.737 -15.451 1.00 97.50 72 THR A CA 1
ATOM 591 C C . THR A 1 72 ? 10.833 -0.160 -14.994 1.00 97.50 72 THR A C 1
ATOM 593 O O . THR A 1 72 ? 10.334 0.015 -13.887 1.00 97.50 72 THR A O 1
ATOM 596 N N . MET A 1 73 ? 10.441 -1.148 -15.803 1.00 96.44 73 MET A N 1
ATOM 597 C CA . MET A 1 73 ? 9.378 -2.092 -15.449 1.00 96.44 73 MET A CA 1
ATOM 598 C C . MET A 1 73 ? 9.747 -2.943 -14.225 1.00 96.44 73 MET A C 1
ATOM 600 O O . MET A 1 73 ? 8.955 -3.033 -13.290 1.00 96.44 73 MET A O 1
ATOM 604 N N . ASN A 1 74 ? 10.970 -3.479 -14.179 1.00 97.50 74 ASN A N 1
ATOM 605 C CA . ASN A 1 74 ? 11.467 -4.259 -13.041 1.00 97.50 74 ASN A CA 1
ATOM 606 C C . ASN A 1 74 ? 11.590 -3.413 -11.764 1.00 97.50 74 ASN A C 1
ATOM 608 O O . ASN A 1 74 ? 11.204 -3.871 -10.687 1.00 97.50 74 ASN A O 1
ATOM 612 N N . ASN A 1 75 ? 12.042 -2.159 -11.878 1.00 97.44 75 ASN A N 1
ATOM 613 C CA . ASN A 1 75 ? 12.099 -1.225 -10.750 1.00 97.44 75 ASN A CA 1
ATOM 614 C C . ASN A 1 75 ? 10.701 -0.929 -10.193 1.00 97.44 75 ASN A C 1
ATOM 616 O O . ASN A 1 75 ? 10.495 -1.002 -8.984 1.00 97.44 75 ASN A O 1
ATOM 620 N N . ASN A 1 76 ? 9.721 -0.672 -11.065 1.00 96.69 76 ASN A N 1
ATOM 621 C CA . ASN A 1 76 ? 8.335 -0.460 -10.647 1.00 96.69 76 ASN A CA 1
ATOM 622 C C . ASN A 1 76 ? 7.760 -1.711 -9.960 1.00 96.69 76 ASN A C 1
ATOM 624 O O . ASN A 1 76 ? 7.158 -1.605 -8.892 1.00 96.69 76 ASN A O 1
ATOM 628 N N . LEU A 1 77 ? 7.997 -2.907 -10.517 1.00 96.50 77 LEU A N 1
ATOM 629 C CA . LEU A 1 77 ? 7.603 -4.175 -9.892 1.00 96.50 77 LEU A CA 1
ATOM 630 C C . LEU A 1 77 ? 8.272 -4.380 -8.532 1.00 96.50 77 LEU A C 1
ATOM 632 O O . LEU A 1 77 ? 7.655 -4.897 -7.605 1.00 96.50 77 LEU A O 1
ATOM 636 N N . HIS A 1 78 ? 9.541 -4.001 -8.387 1.00 97.19 78 HIS A N 1
ATOM 637 C CA . HIS A 1 78 ? 10.232 -4.051 -7.103 1.00 97.19 78 HIS A CA 1
ATOM 638 C C . 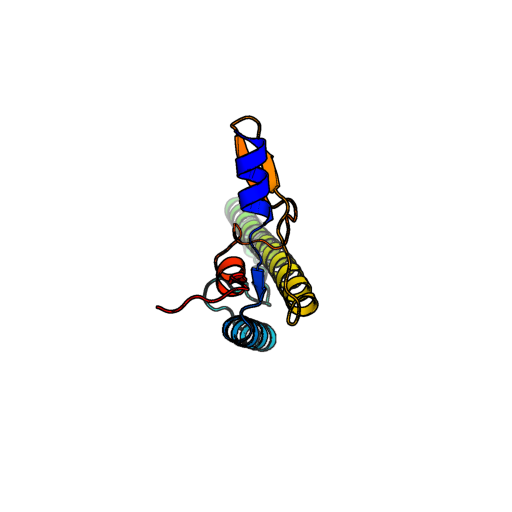HIS A 1 78 ? 9.549 -3.155 -6.063 1.00 97.19 78 HIS A C 1
ATOM 640 O O . HIS A 1 78 ? 9.221 -3.632 -4.977 1.00 97.19 78 HIS A O 1
ATOM 646 N N . SER A 1 79 ? 9.250 -1.902 -6.415 1.00 96.81 79 SER A N 1
ATOM 647 C CA . SER A 1 79 ? 8.531 -0.975 -5.534 1.00 96.81 79 SER A CA 1
ATOM 648 C C . SER A 1 79 ? 7.160 -1.514 -5.116 1.00 96.81 79 SER A C 1
ATOM 650 O O . SER A 1 79 ? 6.851 -1.511 -3.926 1.00 96.81 79 SER A O 1
ATOM 652 N N . LEU A 1 80 ? 6.374 -2.048 -6.059 1.00 96.00 80 LEU A N 1
ATOM 653 C CA . LEU A 1 80 ? 5.064 -2.641 -5.765 1.00 96.00 80 LEU A CA 1
ATOM 654 C C . LEU A 1 80 ? 5.171 -3.858 -4.835 1.00 96.00 80 LEU A C 1
ATOM 656 O O . LEU A 1 80 ? 4.387 -3.996 -3.899 1.00 96.00 80 LEU A O 1
ATOM 660 N N . ARG A 1 81 ? 6.165 -4.733 -5.041 1.00 96.81 81 ARG A N 1
ATOM 661 C CA . ARG A 1 81 ? 6.413 -5.880 -4.150 1.00 96.81 81 ARG A CA 1
ATOM 662 C C . ARG A 1 81 ? 6.763 -5.433 -2.735 1.00 96.81 81 ARG A C 1
ATOM 664 O O . ARG A 1 81 ? 6.305 -6.049 -1.777 1.00 96.81 81 ARG A O 1
ATOM 671 N N . CYS A 1 82 ? 7.586 -4.398 -2.593 1.00 96.56 82 CYS A N 1
ATOM 672 C CA . CYS A 1 82 ? 7.960 -3.854 -1.290 1.00 96.56 82 CYS A CA 1
ATOM 673 C C . CYS A 1 82 ? 6.751 -3.253 -0.562 1.00 96.56 82 CYS A C 1
ATOM 675 O O . CYS A 1 82 ? 6.533 -3.577 0.604 1.00 96.56 82 CYS A O 1
ATOM 677 N N . ASP A 1 83 ? 5.935 -2.460 -1.257 1.00 95.88 83 ASP A N 1
ATOM 678 C CA . ASP A 1 83 ? 4.681 -1.913 -0.726 1.00 95.88 83 ASP A CA 1
ATOM 679 C C . ASP A 1 83 ? 3.722 -3.026 -0.261 1.00 95.88 83 ASP A C 1
ATOM 681 O O . ASP A 1 83 ? 3.265 -3.023 0.886 1.00 95.88 83 ASP A O 1
ATOM 685 N N . MET A 1 84 ? 3.511 -4.053 -1.093 1.00 95.88 84 MET A N 1
ATOM 686 C CA . MET A 1 84 ? 2.674 -5.204 -0.744 1.00 95.88 84 MET A CA 1
ATOM 687 C C . MET A 1 84 ? 3.194 -5.954 0.491 1.00 95.88 84 MET A C 1
ATOM 689 O O . MET A 1 84 ? 2.424 -6.280 1.393 1.00 95.88 84 MET A O 1
ATOM 693 N N . LYS A 1 85 ? 4.511 -6.185 0.583 1.00 96.31 85 LYS A N 1
ATOM 694 C CA . LYS A 1 85 ? 5.131 -6.833 1.752 1.00 96.31 85 LYS A CA 1
ATOM 695 C C . LYS A 1 85 ? 4.912 -6.044 3.038 1.00 96.31 85 LYS A C 1
ATOM 697 O O . LYS A 1 85 ? 4.650 -6.647 4.076 1.00 96.31 85 LYS A O 1
ATOM 702 N N . ILE A 1 86 ? 5.028 -4.716 2.986 1.00 97.12 86 ILE A N 1
ATOM 703 C CA . ILE A 1 86 ? 4.796 -3.861 4.156 1.00 97.12 86 ILE A CA 1
ATOM 704 C C . ILE A 1 86 ? 3.336 -3.982 4.604 1.00 97.12 86 ILE A C 1
ATOM 706 O O . ILE A 1 86 ? 3.087 -4.208 5.787 1.00 97.12 86 ILE A O 1
ATOM 710 N N . LYS A 1 87 ? 2.383 -3.911 3.668 1.00 96.19 87 LYS A N 1
ATOM 711 C CA . LYS A 1 87 ? 0.947 -4.060 3.957 1.00 96.19 87 LYS A CA 1
ATOM 712 C C . LYS A 1 87 ? 0.617 -5.411 4.578 1.00 96.19 87 LYS A C 1
ATOM 714 O O . LYS A 1 87 ? -0.021 -5.447 5.624 1.00 96.19 87 LYS A O 1
ATOM 719 N N . LEU A 1 88 ? 1.098 -6.504 3.981 1.00 96.56 88 LEU A N 1
ATOM 720 C CA . LEU A 1 88 ? 0.902 -7.857 4.510 1.00 96.56 88 LEU A CA 1
ATOM 721 C C . LEU A 1 88 ? 1.483 -8.001 5.918 1.00 96.56 88 LEU A C 1
ATOM 723 O O . LEU A 1 88 ? 0.832 -8.559 6.794 1.00 96.56 88 LEU A O 1
ATOM 727 N N . ARG A 1 89 ? 2.678 -7.450 6.166 1.00 97.94 89 ARG A N 1
ATOM 728 C CA . ARG A 1 89 ? 3.307 -7.490 7.490 1.00 97.94 89 ARG A CA 1
ATOM 729 C C . ARG A 1 89 ? 2.492 -6.739 8.540 1.00 97.94 89 ARG A C 1
ATOM 731 O O . ARG A 1 89 ? 2.309 -7.267 9.632 1.00 97.94 89 ARG A O 1
ATOM 738 N N . ILE A 1 90 ? 2.018 -5.534 8.224 1.00 97.50 90 ILE A N 1
ATOM 739 C CA . ILE A 1 90 ? 1.183 -4.746 9.142 1.00 97.50 90 ILE A CA 1
ATOM 740 C C . ILE A 1 90 ? -0.134 -5.485 9.400 1.00 97.50 90 ILE A C 1
ATOM 742 O O . ILE A 1 90 ? -0.503 -5.691 10.552 1.00 97.50 90 ILE A O 1
ATOM 746 N N . ALA A 1 91 ? -0.811 -5.952 8.349 1.00 97.25 91 ALA A N 1
ATOM 747 C CA . ALA A 1 91 ? -2.057 -6.701 8.485 1.00 97.25 91 ALA A CA 1
ATOM 748 C C . ALA A 1 91 ? -1.881 -7.980 9.323 1.00 97.25 91 ALA A C 1
ATOM 750 O O . ALA A 1 91 ? -2.718 -8.273 10.170 1.00 97.25 91 ALA A O 1
ATOM 751 N N . GLN A 1 92 ? -0.764 -8.694 9.167 1.00 97.75 92 GLN A N 1
ATOM 752 C CA . GLN A 1 92 ? -0.449 -9.864 9.986 1.00 97.75 92 GLN A CA 1
ATOM 753 C C . GLN A 1 92 ? -0.261 -9.510 11.469 1.00 97.75 92 GLN A C 1
ATOM 755 O O . GLN A 1 92 ? -0.696 -10.270 12.332 1.00 97.75 92 GLN A O 1
ATOM 760 N N . GLN A 1 93 ? 0.366 -8.370 11.781 1.00 97.50 93 GLN A N 1
ATOM 761 C CA . GLN A 1 93 ? 0.544 -7.912 13.165 1.00 97.50 93 GLN A CA 1
ATOM 762 C C . GLN A 1 93 ? -0.796 -7.598 13.838 1.00 97.50 93 GLN A C 1
ATOM 764 O O . GLN A 1 93 ? -1.010 -8.007 14.972 1.00 97.50 93 GLN A O 1
ATOM 769 N N . PHE A 1 94 ? -1.717 -6.955 13.119 1.00 97.12 94 PHE A N 1
ATOM 770 C CA . PHE A 1 94 ? -3.040 -6.593 13.634 1.00 97.12 94 PHE A CA 1
ATOM 771 C C . PHE A 1 94 ? -4.122 -7.652 13.369 1.00 97.12 94 PHE A C 1
ATOM 773 O O . PHE A 1 94 ? -5.306 -7.381 13.547 1.00 97.12 94 PHE A O 1
ATOM 780 N N . ARG A 1 95 ? -3.756 -8.867 12.937 1.00 96.56 95 ARG A N 1
ATOM 781 C CA . ARG A 1 95 ? -4.713 -9.887 12.462 1.00 96.56 95 ARG A CA 1
ATOM 782 C C . ARG A 1 95 ? -5.826 -10.195 13.466 1.00 96.56 95 ARG A C 1
ATOM 784 O O . ARG A 1 95 ? -6.961 -10.402 13.058 1.00 96.56 95 ARG A O 1
ATOM 791 N N . LYS A 1 96 ? -5.492 -10.204 14.761 1.00 95.38 96 LYS A N 1
ATOM 792 C CA . LYS A 1 96 ? -6.405 -10.532 15.871 1.00 95.38 96 LYS A CA 1
ATOM 793 C C . LYS A 1 96 ? -6.794 -9.326 16.725 1.00 95.38 96 LYS A C 1
ATOM 795 O O . LYS A 1 96 ? -7.430 -9.497 17.761 1.00 95.38 96 LYS A O 1
ATOM 800 N N . GLU A 1 97 ? -6.388 -8.133 16.317 1.00 96.19 97 GLU A N 1
ATOM 801 C CA . GLU A 1 97 ? -6.602 -6.900 17.063 1.00 96.19 97 GLU A CA 1
ATOM 802 C C . GLU A 1 97 ? -7.552 -5.989 16.292 1.00 96.19 97 GLU A C 1
ATOM 804 O O . GLU A 1 97 ? -7.626 -6.015 15.059 1.00 96.19 97 GLU A O 1
ATOM 809 N N . SER A 1 98 ? -8.287 -5.172 17.033 1.00 97.38 98 SER A N 1
ATOM 810 C CA . SER A 1 98 ? -8.967 -4.017 16.477 1.00 97.38 98 SER A CA 1
ATOM 811 C C . SER A 1 98 ? -8.105 -2.772 16.661 1.00 97.38 98 SER A C 1
ATOM 813 O O . SER A 1 98 ? -7.267 -2.686 17.560 1.00 97.38 98 SER A O 1
ATOM 815 N N . PHE A 1 99 ? -8.254 -1.817 15.752 1.00 97.75 99 PHE A N 1
ATOM 816 C CA . PHE A 1 99 ? -7.429 -0.618 15.718 1.00 97.75 99 PHE A CA 1
ATOM 817 C C . PHE A 1 99 ? -8.175 0.551 15.082 1.00 97.75 99 PHE A C 1
ATOM 819 O O . PHE A 1 99 ? -9.194 0.399 14.406 1.00 97.75 99 PHE A O 1
ATOM 826 N N . PHE A 1 100 ? -7.621 1.741 15.283 1.00 98.00 100 PHE A N 1
ATOM 827 C CA . PHE A 1 100 ? -8.173 3.004 14.814 1.00 98.00 100 PHE A CA 1
ATOM 828 C C . PHE A 1 100 ? -7.187 3.684 13.867 1.00 98.00 100 PHE A C 1
ATOM 830 O O . PHE A 1 100 ? -5.970 3.522 13.986 1.00 98.00 100 PHE A O 1
ATOM 837 N N . PHE A 1 101 ? -7.707 4.490 12.944 1.00 97.94 101 PHE A N 1
ATOM 838 C CA . PHE A 1 101 ? -6.884 5.347 12.099 1.00 97.94 101 PHE A CA 1
ATOM 839 C C . PHE A 1 101 ? -6.996 6.790 12.586 1.00 97.94 101 PHE A C 1
ATOM 841 O O . PHE A 1 101 ? -8.064 7.376 12.448 1.00 97.94 101 PHE A O 1
ATOM 848 N N . PRO A 1 102 ? -5.930 7.405 13.122 1.00 96.69 102 PRO A N 1
ATOM 849 C CA . PRO A 1 102 ? -5.948 8.838 13.374 1.00 96.69 102 PRO A CA 1
ATOM 850 C C . PRO A 1 102 ? -5.834 9.588 12.036 1.00 96.69 102 PRO A C 1
ATOM 852 O O . PRO A 1 102 ? -5.192 9.095 11.106 1.00 96.69 102 PRO A O 1
ATOM 855 N N . TYR A 1 103 ? -6.453 10.766 11.916 1.00 97.00 103 TYR A N 1
ATOM 856 C CA . TYR A 1 103 ? -6.534 11.518 10.654 1.00 97.00 103 TYR A CA 1
ATOM 857 C C . TYR A 1 103 ? -5.812 12.860 10.727 1.00 97.00 103 TYR A C 1
ATOM 859 O O . TYR A 1 103 ? -5.750 13.499 11.775 1.00 97.00 103 TYR A O 1
ATOM 867 N N . ASN A 1 104 ? -5.321 13.306 9.575 1.00 95.38 104 ASN A N 1
ATOM 868 C CA . ASN A 1 104 ? -4.802 14.648 9.350 1.00 95.38 104 ASN A CA 1
ATOM 869 C C . ASN A 1 104 ? -5.525 15.314 8.169 1.00 95.38 104 ASN A C 1
ATOM 871 O O . ASN A 1 104 ? -6.153 14.631 7.358 1.00 95.38 104 ASN A O 1
ATOM 875 N N . LEU A 1 105 ? -5.425 16.639 8.066 1.00 96.56 105 LEU A N 1
ATOM 876 C CA . LEU A 1 105 ? -6.008 17.436 6.990 1.00 96.56 105 LEU A CA 1
ATOM 877 C C . LEU A 1 105 ? -4.933 17.995 6.062 1.00 96.56 105 LEU A C 1
ATOM 879 O O . LEU A 1 105 ? -3.871 18.426 6.509 1.00 96.56 105 LEU A O 1
ATOM 883 N N . ASP A 1 106 ? -5.237 18.049 4.767 1.00 96.06 106 ASP A N 1
ATOM 884 C CA . ASP A 1 106 ? -4.474 18.880 3.837 1.00 96.06 106 ASP A CA 1
ATOM 885 C C . ASP A 1 106 ? -4.939 20.351 3.869 1.00 96.06 106 ASP A C 1
ATOM 887 O O . ASP A 1 106 ? -5.932 20.703 4.507 1.00 96.06 106 ASP A O 1
ATOM 891 N N . PHE A 1 107 ? -4.245 21.230 3.139 1.00 96.75 107 PHE A N 1
ATOM 892 C CA . PHE A 1 107 ? -4.558 22.669 3.078 1.00 96.75 107 PHE A CA 1
ATOM 893 C C . PHE A 1 107 ? -5.964 22.996 2.539 1.00 96.75 107 PHE A C 1
ATOM 895 O O . PHE A 1 107 ? -6.410 24.137 2.631 1.00 96.75 107 PHE A O 1
ATOM 902 N N . ARG A 1 108 ? -6.656 22.013 1.949 1.00 96.81 108 ARG A N 1
ATOM 903 C CA . ARG A 1 108 ? -8.015 22.137 1.406 1.00 96.81 108 ARG A CA 1
ATOM 904 C C . ARG A 1 108 ? -9.067 21.547 2.345 1.00 96.81 108 ARG A C 1
ATOM 906 O O . ARG A 1 108 ? -10.243 21.555 1.996 1.00 96.81 108 ARG A O 1
ATOM 913 N N . GLY A 1 109 ? -8.658 21.014 3.496 1.00 95.38 109 GLY A N 1
ATOM 914 C CA . GLY A 1 109 ? -9.539 20.368 4.463 1.00 95.38 109 GLY A CA 1
ATOM 915 C C . GLY A 1 109 ? -9.915 18.925 4.115 1.00 95.38 109 GLY A C 1
ATOM 916 O O . GLY A 1 109 ? -10.868 18.405 4.690 1.00 95.38 109 GLY A O 1
ATOM 917 N N . ARG A 1 110 ? -9.205 18.250 3.197 1.00 96.50 110 ARG A N 1
ATOM 918 C CA . ARG A 1 110 ? -9.420 16.815 2.934 1.00 96.50 110 ARG A CA 1
ATOM 919 C C . ARG A 1 110 ? -8.752 15.981 4.021 1.00 96.50 110 ARG A C 1
ATOM 921 O O . ARG A 1 110 ? -7.579 16.201 4.316 1.00 96.50 110 ARG A O 1
ATOM 928 N N . ALA A 1 111 ? -9.484 15.017 4.574 1.00 96.75 111 ALA A N 1
ATOM 929 C CA . ALA A 1 111 ? -8.991 14.132 5.623 1.00 96.75 111 ALA A CA 1
ATOM 930 C C . ALA A 1 111 ? -8.288 12.892 5.062 1.00 96.75 111 ALA A C 1
ATOM 932 O O . ALA A 1 111 ? -8.809 12.219 4.173 1.00 96.75 111 ALA A O 1
ATOM 933 N N . TYR A 1 112 ? -7.125 12.579 5.628 1.00 97.38 112 TYR A N 1
ATOM 934 C CA . TYR A 1 112 ? -6.308 11.419 5.287 1.00 97.38 112 TYR A CA 1
ATOM 935 C C . TYR A 1 112 ? -5.870 10.684 6.560 1.00 97.38 112 TYR A C 1
ATOM 937 O O . TYR A 1 112 ? -5.459 11.345 7.517 1.00 97.38 112 TYR A O 1
ATOM 945 N N . PRO A 1 113 ? -5.907 9.341 6.587 1.00 97.12 113 PRO A N 1
ATOM 946 C CA . PRO A 1 113 ? -5.294 8.559 7.651 1.00 97.12 113 PRO A CA 1
ATOM 947 C C . PRO A 1 113 ? -3.808 8.893 7.783 1.00 97.12 113 PRO A C 1
ATOM 949 O O . PRO A 1 113 ? -3.086 8.951 6.788 1.00 97.12 113 PRO A O 1
ATOM 952 N N . LEU A 1 114 ? -3.350 9.088 9.015 1.00 96.06 114 LEU A N 1
ATOM 953 C CA . LEU A 1 114 ? -1.949 9.353 9.326 1.00 96.06 114 LEU A CA 1
ATOM 954 C C . LEU A 1 114 ? -1.025 8.177 8.972 1.00 96.06 114 LEU A C 1
ATOM 956 O O . LEU A 1 114 ? 0.044 8.451 8.432 1.00 96.06 114 LEU A O 1
ATOM 960 N N . PRO A 1 115 ? -1.376 6.893 9.225 1.00 95.69 115 PRO A N 1
ATOM 961 C CA . PRO A 1 115 ? -0.535 5.772 8.807 1.00 95.69 115 PRO A CA 1
ATOM 962 C C . PRO A 1 115 ? -0.468 5.675 7.271 1.00 95.69 115 PRO A C 1
ATOM 964 O O . PRO A 1 115 ? -1.479 5.359 6.637 1.00 95.69 115 PRO A O 1
ATOM 967 N N . PRO A 1 116 ? 0.703 5.900 6.641 1.00 93.75 116 PRO A N 1
ATOM 968 C CA . PRO A 1 116 ? 0.776 6.040 5.186 1.00 93.75 116 PRO A CA 1
ATOM 969 C C . PRO A 1 116 ? 0.787 4.693 4.451 1.00 93.75 116 PRO A C 1
ATOM 971 O O . PRO A 1 116 ? 0.322 4.605 3.320 1.00 93.75 116 PRO A O 1
ATOM 974 N N . ASN A 1 117 ? 1.307 3.641 5.090 1.00 94.75 117 ASN A N 1
ATOM 975 C CA . ASN A 1 117 ? 1.595 2.366 4.426 1.00 94.75 117 ASN A CA 1
ATOM 976 C C . ASN A 1 117 ? 0.377 1.435 4.342 1.00 94.75 117 ASN A C 1
ATOM 978 O O . ASN A 1 117 ? 0.245 0.667 3.393 1.00 94.75 117 ASN A O 1
ATOM 982 N N . PHE A 1 118 ? -0.502 1.475 5.346 1.00 96.69 118 PHE A N 1
ATOM 983 C CA . PHE A 1 118 ? -1.674 0.610 5.422 1.00 96.69 118 PHE A CA 1
ATOM 984 C C . PHE A 1 118 ? -2.850 1.370 6.034 1.00 96.69 118 PHE A C 1
ATOM 986 O O . PHE A 1 118 ? -2.808 1.747 7.202 1.00 96.69 118 PHE A O 1
ATOM 993 N N . ASN A 1 119 ? -3.872 1.622 5.217 1.00 97.06 119 ASN A N 1
ATOM 994 C CA . ASN A 1 119 ? -5.116 2.281 5.602 1.00 97.06 119 ASN A CA 1
ATOM 995 C C . ASN A 1 119 ? -6.226 1.991 4.572 1.00 97.06 119 ASN A C 1
ATOM 997 O O . ASN A 1 119 ? -5.966 1.497 3.471 1.00 97.06 119 ASN A O 1
ATOM 1001 N N . HIS A 1 120 ? -7.466 2.334 4.918 1.00 96.12 120 HIS A N 1
ATOM 1002 C CA . HIS A 1 120 ? -8.658 2.089 4.095 1.00 96.12 120 HIS A CA 1
ATOM 1003 C C . HIS A 1 120 ? -8.798 3.023 2.875 1.00 96.12 120 HIS A C 1
ATOM 1005 O O . HIS A 1 120 ? -9.668 2.793 2.042 1.00 96.12 120 HIS A O 1
ATOM 1011 N N . LEU A 1 121 ? -7.961 4.059 2.723 1.00 95.81 121 LEU A N 1
ATOM 1012 C CA . LEU A 1 121 ? -7.909 4.874 1.497 1.00 95.81 121 LEU A CA 1
ATOM 1013 C C . LEU A 1 121 ? -6.905 4.331 0.467 1.00 95.81 121 LEU A C 1
ATOM 1015 O O . LEU A 1 121 ? -6.798 4.878 -0.632 1.00 95.81 121 LEU A O 1
ATOM 1019 N N . GLY A 1 122 ? -6.184 3.257 0.804 1.00 92.94 122 GLY A N 1
ATOM 1020 C CA . GLY A 1 122 ? -5.193 2.624 -0.058 1.00 92.94 122 GLY A CA 1
ATOM 1021 C C . GLY A 1 122 ? -5.774 1.918 -1.290 1.00 92.94 122 GLY A C 1
ATOM 1022 O O . GLY A 1 122 ? -6.921 2.134 -1.702 1.00 92.94 122 GLY A O 1
ATOM 1023 N N . ALA A 1 123 ? -4.938 1.062 -1.884 1.00 92.25 123 ALA A N 1
ATOM 1024 C CA . ALA A 1 123 ? -5.295 0.204 -3.015 1.00 92.25 123 ALA A CA 1
ATOM 1025 C C . ALA A 1 123 ? -6.404 -0.798 -2.648 1.00 92.25 123 ALA A C 1
ATOM 1027 O O . ALA A 1 123 ? -6.703 -0.993 -1.468 1.00 92.25 123 ALA A O 1
ATOM 1028 N N . ASP A 1 124 ? -6.978 -1.461 -3.653 1.00 94.00 124 ASP A N 1
ATOM 1029 C CA . ASP A 1 124 ? -8.087 -2.404 -3.467 1.00 94.00 124 ASP A CA 1
ATOM 1030 C C . ASP A 1 124 ? -7.758 -3.502 -2.447 1.00 94.00 124 ASP A C 1
ATOM 1032 O O . ASP A 1 124 ? -8.517 -3.727 -1.507 1.00 94.00 124 ASP A O 1
ATOM 1036 N N . SER A 1 125 ? -6.549 -4.068 -2.519 1.00 92.56 125 SER A N 1
ATOM 1037 C CA . SER A 1 125 ? -6.063 -5.051 -1.543 1.00 92.56 125 SER A CA 1
ATOM 1038 C C . SER A 1 125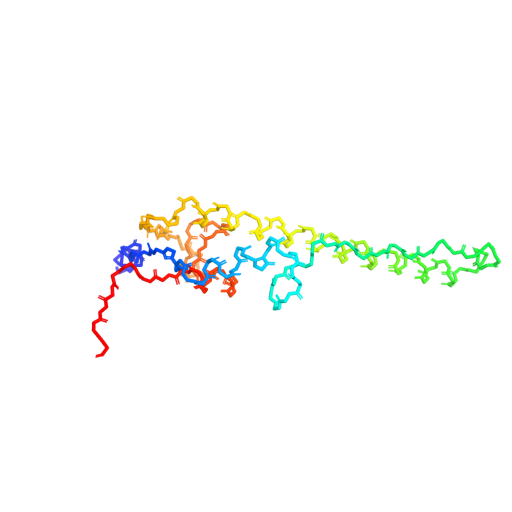 ? -6.082 -4.536 -0.101 1.00 92.56 125 SER A C 1
ATOM 1040 O O . SER A 1 125 ? -6.415 -5.290 0.807 1.00 92.56 125 SER A O 1
ATOM 1042 N N . SER A 1 126 ? -5.775 -3.253 0.131 1.00 94.19 126 SER A N 1
ATOM 1043 C CA . SER A 1 126 ? -5.847 -2.644 1.466 1.00 94.19 126 SER A CA 1
ATOM 1044 C C . SER A 1 126 ? -7.287 -2.468 1.940 1.00 94.19 126 SER A C 1
ATOM 1046 O O . SER A 1 126 ? -7.561 -2.675 3.118 1.00 94.19 126 SER A O 1
ATOM 1048 N N . ARG A 1 127 ? -8.211 -2.123 1.037 1.00 95.94 127 ARG A N 1
ATOM 1049 C CA . ARG A 1 127 ? -9.639 -1.979 1.362 1.00 95.94 127 ARG A CA 1
ATOM 1050 C C . ARG A 1 127 ? -10.286 -3.326 1.643 1.00 95.94 127 ARG A C 1
ATOM 1052 O O . ARG A 1 127 ? -10.991 -3.453 2.633 1.00 95.94 127 ARG A O 1
ATOM 1059 N N . GLY A 1 128 ? -10.012 -4.328 0.811 1.00 95.31 128 GLY A N 1
ATOM 1060 C CA . GLY A 1 128 ? -10.611 -5.657 0.921 1.00 95.31 128 GLY A CA 1
ATOM 1061 C C . GLY A 1 128 ? -10.238 -6.394 2.208 1.00 95.31 128 GLY A C 1
ATOM 1062 O O . GLY A 1 128 ? -11.054 -7.143 2.746 1.00 95.31 128 GLY A O 1
ATOM 1063 N N . ILE A 1 129 ? -9.030 -6.166 2.736 1.00 96.62 129 ILE A N 1
ATOM 1064 C CA . ILE A 1 129 ? -8.592 -6.782 3.998 1.00 96.62 129 ILE A CA 1
ATOM 1065 C C . ILE A 1 129 ? -9.001 -5.991 5.243 1.00 96.62 129 ILE A C 1
ATOM 1067 O O . ILE A 1 129 ? -8.759 -6.465 6.349 1.00 96.62 129 ILE A O 1
ATOM 1071 N N . LEU A 1 130 ? -9.619 -4.819 5.095 1.00 97.94 130 LEU A N 1
ATOM 1072 C CA . LEU A 1 130 ? -10.147 -4.030 6.204 1.00 97.94 130 LEU A CA 1
ATOM 1073 C C . LEU A 1 130 ? -11.664 -4.185 6.286 1.00 97.94 130 LEU A C 1
ATOM 1075 O O . LEU A 1 130 ? -12.371 -4.170 5.284 1.00 97.94 130 LEU A O 1
ATOM 1079 N N . GLN A 1 131 ? -12.174 -4.305 7.504 1.00 97.69 131 GLN A N 1
ATOM 1080 C CA . GLN A 1 131 ? -13.607 -4.297 7.776 1.00 97.69 131 GLN A CA 1
ATOM 1081 C C . GLN A 1 131 ? -13.885 -3.547 9.076 1.00 97.69 131 GLN A C 1
ATOM 1083 O O . GLN A 1 131 ? -13.006 -3.439 9.937 1.00 97.69 131 GLN A O 1
ATOM 1088 N N . PHE A 1 132 ? -15.110 -3.050 9.238 1.00 98.00 132 PHE A N 1
ATOM 1089 C CA . PHE A 1 132 ? -15.535 -2.488 10.516 1.00 98.00 132 PHE A CA 1
ATOM 1090 C C . PHE A 1 132 ? -15.472 -3.556 11.615 1.00 98.00 132 PHE A C 1
ATOM 1092 O O . PHE A 1 132 ? -15.800 -4.728 11.388 1.00 98.00 132 PHE A O 1
ATOM 1099 N N . ALA A 1 133 ? -14.990 -3.157 12.793 1.00 97.69 133 ALA A N 1
ATOM 1100 C CA . ALA A 1 133 ? -14.869 -4.066 13.929 1.00 97.69 133 ALA A CA 1
ATOM 1101 C C . ALA A 1 133 ? -16.244 -4.445 14.493 1.00 97.69 133 ALA A C 1
ATOM 1103 O O . ALA A 1 133 ? -16.510 -5.625 14.734 1.00 97.69 133 ALA A O 1
ATOM 1104 N N . GLU A 1 134 ? -17.131 -3.456 14.613 1.00 96.56 134 GLU A N 1
ATOM 1105 C CA . GLU A 1 134 ? -18.512 -3.631 15.050 1.00 96.56 134 GLU A CA 1
ATOM 1106 C C . GLU A 1 134 ? -19.424 -3.994 13.865 1.00 96.56 134 GLU A C 1
ATOM 1108 O O . GLU A 1 134 ? -19.561 -3.239 12.900 1.00 96.56 134 GLU A O 1
ATOM 1113 N N . GLY A 1 135 ? -20.060 -5.165 13.935 1.00 94.19 135 GLY A N 1
ATOM 1114 C CA . GLY A 1 135 ? -21.087 -5.586 12.980 1.00 94.19 135 GLY A CA 1
ATOM 1115 C C . GLY A 1 135 ? -22.484 -5.169 13.437 1.00 94.19 135 GLY A C 1
ATOM 1116 O O . GLY A 1 135 ? -22.783 -5.211 14.628 1.00 94.19 135 GLY A O 1
ATOM 1117 N N . LYS A 1 136 ? -23.361 -4.821 12.490 1.00 95.62 136 LYS A N 1
ATOM 1118 C CA . LYS A 1 136 ? -24.782 -4.531 12.743 1.00 95.62 136 LYS A CA 1
ATOM 1119 C C . LYS A 1 136 ? -25.672 -5.527 11.986 1.00 95.62 136 LYS A C 1
ATOM 1121 O O . LYS A 1 136 ? -25.234 -6.022 10.944 1.00 95.62 136 LYS A O 1
ATOM 1126 N N . PRO A 1 137 ? -26.882 -5.840 12.487 1.00 95.75 137 PRO A N 1
ATOM 1127 C CA . PRO A 1 137 ? -27.862 -6.626 11.739 1.00 95.75 137 PRO A CA 1
ATOM 1128 C C . PRO A 1 137 ? -28.154 -5.995 10.371 1.00 95.75 137 PRO A C 1
ATOM 1130 O O . PRO A 1 137 ? -28.161 -4.766 10.260 1.00 95.75 137 PRO A O 1
ATOM 1133 N N . LEU A 1 138 ? -28.361 -6.842 9.359 1.00 92.19 138 LEU A N 1
ATOM 1134 C CA . LEU A 1 138 ? -28.734 -6.429 8.002 1.00 92.19 138 LEU A CA 1
ATOM 1135 C C . LEU A 1 138 ? -30.220 -6.084 7.900 1.00 92.19 138 LEU A C 1
ATOM 1137 O O . LEU A 1 138 ? -31.022 -6.766 8.579 1.00 92.19 138 LEU A O 1
#

Foldseek 3Di:
DLVVVLVVQQPFKKAFPLVLLVVVVVCVVVQPPDDLQQRPDADDADDPDPPVCPPPPVSVVVSVVSRVVSVVVRVVSVVSNVLVVVQSVVNVVRNPHMHGFRWDADPVGDIDGPPPSADCVDDPSSVSRMDGPDDDDD

Radius of gyration: 21.88 Å; chains: 1; bounding box: 57×42×54 Å

pLDDT: mean 94.87, std 3.23, range [81.25, 98.44]

InterPro domains:
  IPR002092 DNA-directed RNA polymerase, phage-type [PTHR10102] (2-138)
  IPR024075 DNA-directed RNA polymerase, helix hairpin domain superfamily [G3DSA:1.10.287.260] (12-97)
  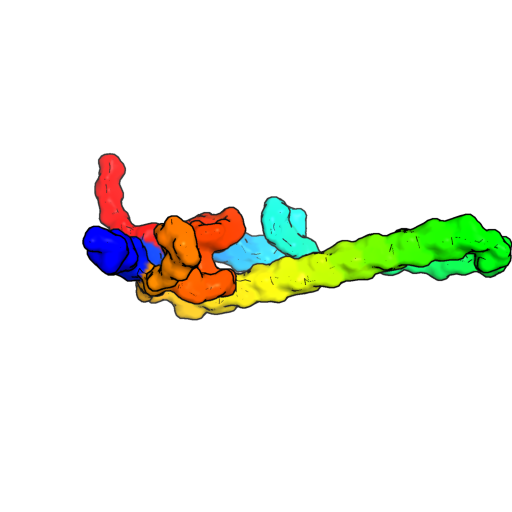IPR043502 DNA/RNA polymerase superfamily [SSF56672] (2-138)